Protein AF-A0A4Y2MGL2-F1 (afdb_monomer_lite)

Secondary structure (DSSP, 8-state):
----EEEEEGGGS-TT--HHHHHHHHHHTTGGGT--EEEEEE-S--TTHHHHHHHHHHH-TT--EEEEEEEESSS-HHHHHHHHHHT--TT--EEEEEEEE---

pLDDT: mean 82.49, std 11.54, range [53.16, 95.5]

Sequence (104 aa):
MPISRLEYRNVDFNAGTEIAVLFDHLLACKTNGHLVSLKLDWYEPTQHLSSTLNPFLLACKKLNCLDLFMFDTTSGVDVLLESLLENRPESLEKVMTVITYFHN

Radius of gyration: 13.19 Å; chains: 1; bounding box: 39×19×34 Å

Foldseek 3Di:
DQDQEDEDAVVVDDPPPDPLNVLVVCVVVVNLARHAEYAYHEEDEQQCVLVRVLVSQQSRQRHAYYEAEYEPPDPRVVVNVVSCVVRPHPNHNYYHYHYDYDDD

Structure (mmCIF, N/CA/C/O backbone):
data_AF-A0A4Y2MGL2-F1
#
_entry.id   AF-A0A4Y2MGL2-F1
#
loop_
_atom_site.group_PDB
_atom_site.id
_atom_site.type_symbol
_atom_site.label_atom_id
_atom_site.label_alt_id
_atom_site.label_comp_id
_atom_site.label_asym_id
_atom_site.label_entity_id
_atom_site.label_seq_id
_atom_site.pdbx_PDB_ins_code
_atom_site.Cartn_x
_atom_site.Cartn_y
_atom_site.Cartn_z
_atom_site.occupancy
_atom_site.B_iso_or_equiv
_atom_site.auth_seq_id
_atom_site.auth_comp_id
_atom_site.auth_asym_id
_atom_site.auth_atom_id
_atom_site.pdbx_PDB_model_num
ATOM 1 N N . MET A 1 1 ? -20.390 -3.518 1.474 1.00 57.38 1 MET A N 1
ATOM 2 C CA . MET A 1 1 ? -19.346 -4.165 2.301 1.00 57.38 1 MET A CA 1
ATOM 3 C C . MET A 1 1 ? -18.074 -3.353 2.159 1.00 57.38 1 MET A C 1
ATOM 5 O O . MET A 1 1 ? -17.753 -3.033 1.021 1.00 57.38 1 MET A O 1
ATOM 9 N N . PRO A 1 2 ? -17.384 -2.975 3.245 1.00 70.12 2 PRO A N 1
ATOM 10 C CA . PRO A 1 2 ? -16.096 -2.317 3.103 1.00 70.12 2 PRO A CA 1
ATOM 11 C C . PRO A 1 2 ? -15.059 -3.309 2.562 1.00 70.12 2 PRO A C 1
ATOM 13 O O . PRO A 1 2 ? -15.001 -4.456 3.005 1.00 70.12 2 PRO A O 1
ATOM 16 N N . ILE A 1 3 ? -14.265 -2.866 1.592 1.00 76.81 3 ILE A N 1
ATOM 17 C CA . ILE A 1 3 ? -13.157 -3.643 1.036 1.00 76.81 3 ILE A CA 1
ATOM 18 C C . ILE A 1 3 ? -12.024 -3.621 2.065 1.00 76.81 3 ILE A C 1
ATOM 20 O O . ILE A 1 3 ? -11.459 -2.566 2.344 1.00 76.81 3 ILE A O 1
ATOM 24 N N . SER A 1 4 ? -11.718 -4.773 2.660 1.00 87.31 4 SER A N 1
ATOM 25 C CA . SER A 1 4 ? -10.631 -4.917 3.638 1.00 87.31 4 SER A CA 1
ATOM 26 C C . SER A 1 4 ? -9.311 -5.347 3.003 1.00 87.31 4 SER A C 1
ATOM 28 O O . SER A 1 4 ? -8.251 -5.098 3.567 1.00 87.31 4 SER A O 1
ATOM 30 N N . ARG A 1 5 ? -9.351 -5.969 1.824 1.00 92.19 5 ARG A N 1
ATOM 31 C CA . ARG A 1 5 ? -8.167 -6.368 1.065 1.00 92.19 5 ARG A CA 1
ATOM 32 C C . ARG A 1 5 ? -8.309 -5.887 -0.365 1.00 92.19 5 ARG A C 1
ATOM 34 O O . ARG A 1 5 ? -9.317 -6.180 -1.004 1.00 92.19 5 ARG A O 1
ATOM 41 N N . LEU A 1 6 ? -7.301 -5.171 -0.838 1.00 91.69 6 LEU A N 1
ATOM 42 C CA . LEU A 1 6 ? -7.218 -4.705 -2.210 1.00 91.69 6 LEU A CA 1
ATOM 43 C C . LEU A 1 6 ? -5.976 -5.304 -2.855 1.00 91.69 6 LEU A C 1
ATOM 45 O O . LEU A 1 6 ? -4.874 -5.182 -2.324 1.00 91.69 6 LEU A O 1
ATOM 49 N N . GLU A 1 7 ? -6.173 -5.942 -4.001 1.00 91.62 7 GLU A N 1
ATOM 50 C CA . GLU A 1 7 ? -5.086 -6.357 -4.876 1.00 91.62 7 GLU A CA 1
ATOM 51 C C . GLU A 1 7 ? -5.213 -5.579 -6.173 1.00 91.62 7 GLU A C 1
ATOM 53 O O . GLU A 1 7 ? -6.260 -5.616 -6.818 1.00 91.62 7 GLU A O 1
ATOM 58 N N . TYR A 1 8 ? -4.156 -4.866 -6.531 1.00 86.62 8 TYR A N 1
ATOM 59 C CA . TYR A 1 8 ? -4.075 -4.117 -7.769 1.00 86.62 8 TYR A CA 1
ATOM 60 C C . TYR A 1 8 ? -2.890 -4.618 -8.579 1.00 86.62 8 TYR A C 1
ATOM 62 O O . TYR A 1 8 ? -1.799 -4.790 -8.030 1.00 86.62 8 TYR A O 1
ATOM 70 N N . ARG A 1 9 ? -3.097 -4.827 -9.881 1.00 84.12 9 ARG A N 1
ATOM 71 C CA . ARG A 1 9 ? -2.028 -5.156 -10.822 1.00 84.12 9 ARG A CA 1
ATOM 72 C C . ARG A 1 9 ? -2.095 -4.217 -12.012 1.00 84.12 9 ARG A C 1
ATOM 74 O O . ARG A 1 9 ? -3.143 -4.096 -12.636 1.00 84.12 9 ARG A O 1
ATOM 81 N N . ASN A 1 10 ? -0.980 -3.566 -12.328 1.00 73.81 10 ASN A N 1
ATOM 82 C CA . ASN A 1 10 ? -0.907 -2.607 -13.431 1.00 73.81 10 ASN A CA 1
ATOM 83 C C . ASN A 1 10 ? -1.227 -3.269 -14.792 1.00 73.81 10 ASN A C 1
ATOM 85 O O . ASN A 1 10 ? -1.899 -2.652 -15.607 1.00 73.81 10 ASN A O 1
ATOM 89 N N . VAL A 1 11 ? -0.891 -4.553 -14.988 1.00 66.12 11 VAL A N 1
ATOM 90 C CA . VAL A 1 11 ? -1.271 -5.338 -16.188 1.00 66.12 11 VAL A CA 1
ATOM 91 C C . VAL A 1 11 ? -2.780 -5.447 -16.427 1.00 66.12 11 VAL A C 1
ATOM 93 O O . VAL A 1 11 ? -3.193 -5.643 -17.568 1.00 66.12 11 VAL A O 1
ATOM 96 N N . ASP A 1 12 ? -3.598 -5.321 -15.380 1.00 61.47 12 ASP A N 1
ATOM 97 C CA . ASP A 1 12 ? -5.059 -5.412 -15.479 1.00 61.47 12 ASP A CA 1
ATOM 98 C C . ASP A 1 12 ? -5.708 -4.047 -15.797 1.00 61.47 12 ASP A C 1
ATOM 100 O O . ASP A 1 12 ? -6.927 -3.957 -15.961 1.00 61.47 12 ASP A O 1
ATOM 104 N N . PHE A 1 13 ? -4.910 -2.976 -15.883 1.00 53.44 13 PHE A N 1
ATOM 105 C CA . PHE A 1 13 ? -5.367 -1.606 -16.089 1.00 53.44 13 PHE A CA 1
ATOM 106 C C . PHE A 1 13 ? -4.743 -0.990 -17.347 1.00 53.44 13 PHE A C 1
ATOM 108 O O . PHE A 1 13 ? -3.734 -1.457 -17.868 1.00 53.44 13 PHE A O 1
ATOM 115 N N . ASN A 1 14 ? -5.382 0.052 -17.881 1.00 56.41 14 ASN A N 1
ATOM 116 C CA . ASN A 1 14 ? -4.937 0.698 -19.114 1.00 56.41 14 ASN A CA 1
ATOM 117 C C . ASN A 1 14 ? -3.506 1.234 -18.918 1.00 56.41 14 ASN A C 1
ATOM 119 O O . ASN A 1 14 ? -3.296 2.063 -18.025 1.00 56.41 14 ASN A O 1
ATOM 123 N N . ALA A 1 15 ? -2.552 0.755 -19.726 1.00 53.16 15 ALA A N 1
ATOM 124 C CA . ALA A 1 15 ? -1.157 1.192 -19.683 1.00 53.16 15 ALA A CA 1
ATOM 125 C C . ALA A 1 15 ? -1.101 2.730 -19.733 1.00 53.16 15 ALA A C 1
ATOM 127 O O . ALA A 1 15 ? -1.647 3.332 -20.661 1.00 53.16 15 ALA A O 1
ATOM 128 N N . GLY A 1 16 ? -0.503 3.358 -18.715 1.00 57.81 16 GLY A N 1
ATOM 129 C CA . GLY A 1 16 ? -0.469 4.817 -18.566 1.00 57.81 16 GLY A CA 1
ATOM 130 C C . GLY A 1 16 ? -1.440 5.409 -17.539 1.00 57.81 16 GLY A C 1
ATOM 131 O O . GLY A 1 16 ? -1.569 6.630 -17.468 1.00 57.81 16 GLY A O 1
ATOM 132 N N . THR A 1 17 ? -2.128 4.596 -16.732 1.00 65.69 17 THR A N 1
ATOM 133 C CA . THR A 1 17 ? -2.803 5.134 -15.539 1.00 65.69 17 THR A CA 1
ATOM 134 C C . THR A 1 17 ? -1.763 5.448 -14.481 1.00 65.69 17 THR A C 1
ATOM 136 O O . THR A 1 17 ? -1.171 4.540 -13.910 1.00 65.69 17 THR A O 1
ATOM 139 N N . GLU A 1 18 ? -1.564 6.731 -14.198 1.00 76.25 18 GLU A N 1
ATOM 140 C CA . GLU A 1 18 ? -0.632 7.179 -13.169 1.00 76.25 18 GLU A CA 1
ATOM 141 C C . GLU A 1 18 ? -1.041 6.655 -11.784 1.00 76.25 18 GLU A C 1
ATOM 143 O O . GLU A 1 18 ? -2.209 6.714 -11.391 1.00 76.25 18 GLU A O 1
ATOM 148 N N . ILE A 1 19 ? -0.068 6.191 -10.999 1.00 80.00 19 ILE A N 1
ATOM 149 C CA . ILE A 1 19 ? -0.298 5.697 -9.632 1.00 80.00 19 ILE A CA 1
ATOM 150 C C . ILE A 1 19 ? -0.997 6.728 -8.729 1.00 80.00 19 ILE A C 1
ATOM 152 O O . ILE A 1 19 ? -1.794 6.360 -7.864 1.00 80.00 19 ILE A O 1
ATOM 156 N N . ALA A 1 20 ? -0.767 8.021 -8.972 1.00 82.25 20 ALA A N 1
ATOM 157 C CA . ALA A 1 20 ? -1.466 9.108 -8.294 1.00 82.25 20 ALA A CA 1
ATOM 158 C C . ALA A 1 20 ? -2.991 8.998 -8.467 1.00 82.25 20 ALA A C 1
ATOM 160 O O . ALA A 1 20 ? -3.731 9.036 -7.486 1.00 82.25 20 ALA A O 1
ATOM 161 N N . VAL A 1 21 ? -3.452 8.759 -9.700 1.00 84.25 21 VAL A N 1
ATOM 162 C CA . VAL A 1 21 ? -4.878 8.650 -10.043 1.00 84.25 21 VAL A CA 1
ATOM 163 C C . VAL A 1 21 ? -5.527 7.468 -9.324 1.00 84.25 21 VAL A C 1
ATOM 165 O O . VAL A 1 21 ? -6.656 7.583 -8.844 1.00 84.25 21 VAL A O 1
ATOM 168 N N . LEU A 1 22 ? -4.816 6.340 -9.204 1.00 85.12 22 LEU A N 1
ATOM 169 C CA . LEU A 1 22 ? -5.297 5.184 -8.447 1.00 85.12 22 LEU A CA 1
ATOM 170 C C . LEU A 1 22 ? -5.539 5.550 -6.978 1.00 85.12 22 LEU A C 1
ATOM 172 O O . LEU A 1 22 ? -6.622 5.290 -6.450 1.00 85.12 22 LEU A O 1
ATOM 176 N N . PHE A 1 23 ? -4.553 6.148 -6.308 1.00 88.25 23 PHE A N 1
ATOM 177 C CA . PHE A 1 23 ? -4.686 6.482 -4.891 1.00 88.25 23 PHE A CA 1
ATOM 178 C C . PHE A 1 23 ? -5.723 7.577 -4.641 1.00 88.25 23 PHE A C 1
ATOM 180 O O . PHE A 1 23 ? -6.522 7.437 -3.712 1.00 88.25 23 PHE A O 1
ATOM 187 N N . ASP A 1 24 ? -5.804 8.589 -5.505 1.00 87.75 24 ASP A N 1
ATOM 188 C CA . ASP A 1 24 ? -6.854 9.609 -5.452 1.00 87.75 24 ASP A CA 1
ATOM 189 C C . ASP A 1 24 ? -8.249 8.985 -5.574 1.00 87.75 24 ASP A C 1
ATOM 191 O O . ASP A 1 24 ? -9.161 9.309 -4.805 1.00 87.75 24 ASP A O 1
ATOM 195 N N . HIS A 1 25 ? -8.417 8.022 -6.485 1.00 88.00 25 HIS A N 1
ATOM 196 C CA . HIS A 1 25 ? -9.673 7.295 -6.636 1.00 88.00 25 HIS A CA 1
ATOM 197 C C . HIS A 1 25 ? -10.016 6.474 -5.384 1.00 88.00 25 HIS A C 1
ATOM 199 O O . HIS A 1 25 ? -11.141 6.536 -4.883 1.00 88.00 25 HIS A O 1
ATOM 205 N N . LEU A 1 26 ? -9.047 5.744 -4.823 1.00 88.88 26 LEU A N 1
ATOM 206 C CA . LEU A 1 26 ? -9.251 4.959 -3.603 1.00 88.88 26 LEU A CA 1
ATOM 207 C C . LEU A 1 26 ? -9.622 5.835 -2.398 1.00 88.88 26 LEU A C 1
ATOM 209 O O . LEU A 1 26 ? -10.452 5.422 -1.576 1.00 88.88 26 LEU A O 1
ATOM 213 N N . LEU A 1 27 ? -9.045 7.036 -2.303 1.00 89.06 27 LEU A N 1
ATOM 214 C CA . LEU A 1 27 ? -9.397 8.041 -1.300 1.00 89.06 27 LEU A CA 1
ATOM 215 C C . LEU A 1 27 ? -10.815 8.578 -1.515 1.00 89.06 27 LEU A C 1
ATOM 217 O O . LEU A 1 27 ? -11.591 8.636 -0.559 1.00 89.06 27 LEU A O 1
ATOM 221 N N . ALA A 1 28 ? -11.193 8.905 -2.755 1.00 90.62 28 ALA A N 1
ATOM 222 C CA . ALA A 1 28 ? -12.545 9.355 -3.095 1.00 90.62 28 ALA A CA 1
ATOM 223 C C . ALA A 1 28 ? -13.608 8.291 -2.760 1.00 90.62 28 ALA A C 1
ATOM 225 O O . ALA A 1 28 ? -14.691 8.614 -2.266 1.00 90.62 28 ALA A O 1
ATOM 226 N N . CYS A 1 29 ? -13.268 7.011 -2.937 1.00 90.00 29 CYS A N 1
ATOM 227 C CA . CYS A 1 29 ? -14.093 5.870 -2.542 1.00 90.00 29 CYS A CA 1
ATO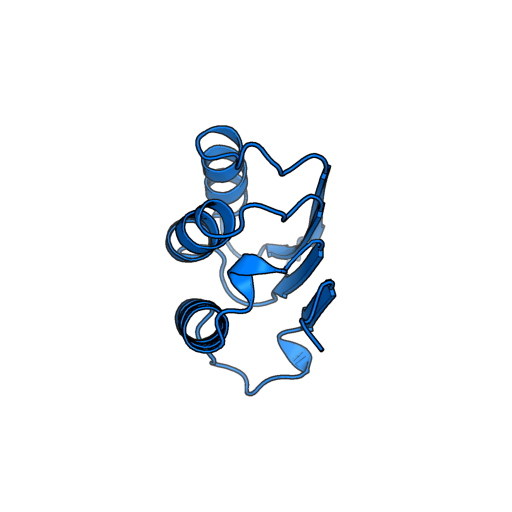M 228 C C . CYS A 1 29 ? -14.098 5.588 -1.029 1.00 90.00 29 CYS A C 1
ATOM 230 O O . CYS A 1 29 ? -14.832 4.705 -0.582 1.00 90.00 29 CYS A O 1
ATOM 232 N N . LYS A 1 30 ? -13.314 6.323 -0.226 1.00 89.31 30 LYS A N 1
ATOM 233 C CA . LYS A 1 30 ? -13.169 6.145 1.232 1.00 89.31 30 LYS A CA 1
ATOM 234 C C . LYS A 1 30 ? -12.715 4.736 1.634 1.00 89.31 30 LYS A C 1
ATOM 236 O O . LYS A 1 30 ? -13.039 4.249 2.721 1.00 89.31 30 LYS A O 1
ATOM 241 N N . THR A 1 31 ? -11.953 4.073 0.766 1.00 88.69 31 THR A N 1
ATOM 242 C CA . THR A 1 31 ? -11.458 2.707 0.996 1.00 88.69 31 THR A CA 1
ATOM 243 C C . THR A 1 31 ? -10.451 2.668 2.150 1.00 88.69 31 THR A C 1
ATOM 245 O O . THR A 1 31 ? -10.425 1.722 2.938 1.00 88.69 31 THR A O 1
ATOM 248 N N . ASN A 1 32 ? -9.679 3.744 2.316 1.00 90.00 32 ASN A N 1
ATOM 249 C CA . ASN A 1 32 ? -8.647 3.914 3.341 1.00 90.00 32 ASN A CA 1
ATOM 250 C C . ASN A 1 32 ? -9.130 3.689 4.789 1.00 90.00 32 ASN A C 1
ATOM 252 O O . ASN A 1 32 ? -8.367 3.213 5.625 1.00 90.00 32 ASN A O 1
ATOM 256 N N . GLY A 1 33 ? -10.398 3.981 5.108 1.00 89.69 33 GLY A N 1
ATOM 257 C CA . GLY A 1 33 ? -10.940 3.797 6.465 1.00 89.69 33 GLY A CA 1
ATOM 258 C C . GLY A 1 33 ? -11.121 2.333 6.889 1.00 89.69 33 GLY A C 1
ATOM 259 O O . GLY A 1 33 ? -11.295 2.036 8.078 1.00 89.69 33 GLY A O 1
ATOM 260 N N . HIS A 1 34 ? -11.097 1.413 5.925 1.00 91.19 34 HIS A N 1
ATOM 261 C CA . HIS A 1 34 ? -11.375 -0.003 6.144 1.0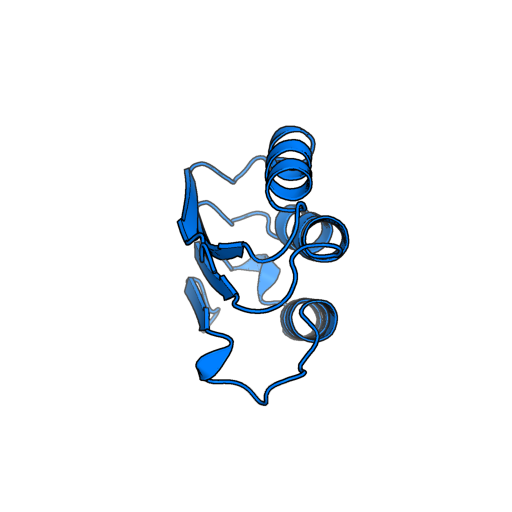0 91.19 34 HIS A CA 1
ATOM 262 C C . HIS A 1 34 ? -10.311 -0.943 5.586 1.00 91.19 34 HIS A C 1
ATOM 264 O O . HIS A 1 34 ? -10.360 -2.134 5.895 1.00 91.19 34 HIS A O 1
ATOM 270 N N . LEU A 1 35 ? -9.381 -0.426 4.785 1.00 93.69 35 LEU A N 1
ATOM 271 C CA . LEU A 1 35 ? -8.346 -1.223 4.156 1.00 93.69 35 LEU A CA 1
ATOM 272 C C . LEU A 1 35 ? -7.395 -1.789 5.217 1.00 93.69 35 LEU A C 1
ATOM 274 O O . LEU A 1 35 ? -6.833 -1.051 6.021 1.00 93.69 35 LEU A O 1
ATOM 278 N N . VAL A 1 36 ? -7.250 -3.111 5.209 1.00 95.12 36 VAL A N 1
ATOM 279 C CA . VAL A 1 36 ? -6.385 -3.890 6.103 1.00 95.12 36 VAL A CA 1
ATOM 280 C C . VAL A 1 36 ? -5.156 -4.384 5.352 1.00 95.12 36 VAL A C 1
ATOM 282 O O . VAL A 1 36 ? -4.055 -4.326 5.884 1.00 95.12 36 VAL A O 1
ATOM 285 N N . SER A 1 37 ? -5.314 -4.812 4.100 1.00 95.38 37 SER A N 1
ATOM 286 C CA . SER A 1 37 ? -4.213 -5.312 3.278 1.00 95.38 37 SER A CA 1
ATOM 287 C C . SER A 1 37 ? -4.236 -4.682 1.889 1.00 95.38 37 SER A C 1
ATOM 289 O O . SER A 1 37 ? -5.284 -4.642 1.237 1.00 95.38 37 SER A O 1
ATOM 291 N N . LEU A 1 38 ? -3.073 -4.207 1.445 1.00 93.69 38 LEU A N 1
ATOM 292 C CA . LEU A 1 38 ? -2.842 -3.700 0.099 1.00 93.69 38 LEU A CA 1
ATOM 293 C C . LEU A 1 38 ? -1.751 -4.535 -0.565 1.00 93.69 38 LEU A C 1
ATOM 295 O O . LEU A 1 38 ? -0.635 -4.608 -0.056 1.00 93.69 38 LEU A O 1
ATOM 299 N N . LYS A 1 39 ? -2.068 -5.121 -1.717 1.00 93.12 39 LYS A N 1
ATOM 300 C CA . LYS A 1 39 ? -1.085 -5.692 -2.631 1.00 93.12 39 LYS A CA 1
ATOM 301 C C . LYS A 1 39 ? -1.057 -4.864 -3.905 1.00 93.12 39 LYS A C 1
ATOM 303 O O . LYS A 1 39 ? -2.084 -4.732 -4.568 1.00 93.12 39 LYS A O 1
ATOM 308 N N . LEU A 1 40 ? 0.113 -4.342 -4.241 1.00 89.25 40 LEU A N 1
ATOM 309 C CA . LEU A 1 40 ? 0.345 -3.553 -5.437 1.00 89.25 40 LEU A CA 1
ATOM 310 C C . LEU A 1 40 ? 1.376 -4.261 -6.313 1.00 89.25 40 LEU A C 1
ATOM 312 O O . LEU A 1 40 ? 2.500 -4.497 -5.880 1.00 89.25 40 LEU A O 1
ATOM 316 N N . ASP A 1 41 ? 0.980 -4.586 -7.535 1.00 87.44 41 ASP A N 1
ATOM 317 C CA . ASP A 1 41 ? 1.850 -5.108 -8.582 1.00 87.44 41 ASP A CA 1
ATOM 318 C C . ASP A 1 41 ? 2.060 -4.003 -9.622 1.00 87.44 41 ASP A C 1
ATOM 320 O O . ASP A 1 41 ? 1.162 -3.693 -10.415 1.00 87.44 41 ASP A O 1
ATOM 324 N N . TRP A 1 42 ? 3.195 -3.313 -9.512 1.00 80.62 42 TRP A N 1
ATOM 325 C CA . TRP A 1 42 ? 3.475 -2.059 -10.198 1.00 80.62 42 TRP A CA 1
ATOM 326 C C . TRP A 1 42 ? 4.697 -2.163 -11.101 1.00 80.62 42 TRP A C 1
ATOM 328 O O . TRP A 1 42 ? 5.820 -2.369 -10.653 1.00 80.62 42 TRP A O 1
ATOM 338 N N . TYR A 1 43 ? 4.474 -1.976 -12.393 1.00 75.75 43 TYR A N 1
ATOM 339 C CA . TYR A 1 43 ? 5.457 -2.273 -13.433 1.00 75.75 43 TYR A CA 1
ATOM 340 C C . TYR A 1 43 ? 5.984 -1.031 -14.161 1.00 75.75 43 TYR A C 1
ATOM 342 O O . TYR A 1 43 ? 6.748 -1.153 -15.114 1.00 75.75 43 TYR A O 1
ATOM 350 N N . GLU A 1 44 ? 5.591 0.156 -13.700 1.00 73.31 44 GLU A N 1
ATOM 351 C CA . GLU A 1 44 ? 6.017 1.449 -14.239 1.00 73.31 44 GLU A CA 1
ATOM 352 C C . GLU A 1 44 ? 7.090 2.114 -13.347 1.00 73.31 44 GLU A C 1
ATOM 354 O O . GLU A 1 44 ? 7.254 1.713 -12.190 1.00 73.31 44 GLU A O 1
ATOM 359 N N . PRO A 1 45 ? 7.821 3.135 -13.848 1.00 66.56 45 PRO A N 1
ATOM 360 C CA . PRO A 1 45 ? 8.926 3.762 -13.123 1.00 66.56 45 PRO A CA 1
ATOM 361 C C . PRO A 1 45 ? 8.554 4.239 -11.710 1.00 66.56 45 PRO A C 1
ATOM 363 O O . PRO A 1 45 ? 7.529 4.882 -11.487 1.00 66.56 45 PRO A O 1
ATOM 366 N N . THR A 1 46 ? 9.434 3.969 -10.746 1.00 66.38 46 THR A N 1
ATOM 367 C CA . THR A 1 46 ? 9.202 4.159 -9.301 1.00 66.38 46 THR A CA 1
ATOM 368 C C . THR A 1 46 ? 9.491 5.575 -8.787 1.00 66.38 46 THR A C 1
ATOM 370 O O . THR A 1 46 ? 9.255 5.862 -7.615 1.00 66.38 46 THR A O 1
ATOM 373 N N . GLN A 1 47 ? 9.953 6.488 -9.649 1.00 67.62 47 GLN A N 1
ATOM 374 C CA . GLN A 1 47 ? 10.516 7.800 -9.275 1.00 67.62 47 GLN A CA 1
ATOM 375 C C . GLN A 1 47 ? 9.535 8.738 -8.537 1.00 67.62 47 GLN A C 1
ATOM 377 O O . GLN A 1 47 ? 9.961 9.661 -7.845 1.00 67.62 47 GLN A O 1
ATOM 382 N N . HIS A 1 48 ? 8.225 8.500 -8.644 1.00 71.69 48 HIS A N 1
ATOM 383 C CA . HIS A 1 48 ? 7.172 9.268 -7.955 1.00 71.69 48 HIS A CA 1
ATOM 384 C C . HIS A 1 48 ? 6.275 8.395 -7.070 1.00 71.69 48 HIS A C 1
ATOM 386 O O . HIS A 1 48 ? 5.195 8.809 -6.638 1.00 71.69 48 HIS A O 1
ATOM 392 N N . LEU A 1 49 ? 6.708 7.164 -6.803 1.00 78.56 49 LEU A N 1
ATOM 393 C CA . LEU A 1 49 ? 5.905 6.215 -6.052 1.00 78.56 49 LEU A CA 1
ATOM 394 C C . LEU A 1 49 ? 5.824 6.600 -4.573 1.00 78.56 49 LEU A C 1
ATOM 396 O O . LEU A 1 49 ? 4.747 6.554 -3.995 1.00 78.56 49 LEU A O 1
ATOM 400 N N . SER A 1 50 ? 6.923 7.048 -3.963 1.00 80.38 50 SER A N 1
ATOM 401 C CA . SER A 1 50 ? 6.944 7.439 -2.545 1.00 80.38 50 SER A CA 1
ATOM 402 C C . SER A 1 50 ? 6.035 8.632 -2.243 1.00 80.38 50 SER A C 1
ATOM 404 O O . SER A 1 50 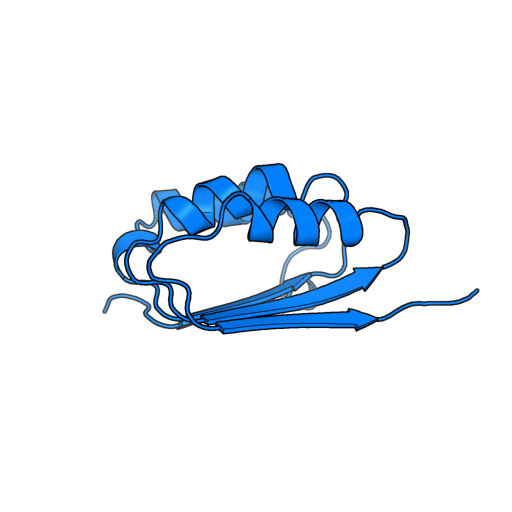? 5.298 8.616 -1.257 1.00 80.38 50 SER A O 1
ATOM 406 N N . SER A 1 51 ? 6.034 9.650 -3.110 1.00 82.69 51 SER A N 1
ATOM 407 C CA . SER A 1 51 ? 5.248 10.876 -2.921 1.00 82.69 51 SER A CA 1
ATOM 408 C C . SER A 1 51 ? 3.738 10.646 -2.999 1.00 82.69 51 SER A C 1
ATOM 410 O O . SER A 1 51 ? 2.981 11.390 -2.381 1.00 82.69 51 SER A O 1
ATOM 412 N N . THR A 1 52 ? 3.298 9.616 -3.720 1.00 83.75 52 THR A N 1
ATOM 413 C CA . THR A 1 52 ? 1.880 9.256 -3.877 1.00 83.75 52 THR A CA 1
ATOM 414 C C . THR A 1 52 ? 1.449 8.161 -2.905 1.00 83.75 52 THR A C 1
ATOM 416 O O . THR A 1 52 ? 0.374 8.246 -2.310 1.00 83.75 52 THR A O 1
ATOM 419 N N . LEU A 1 53 ? 2.305 7.161 -2.683 1.00 87.31 53 LEU A N 1
ATOM 420 C CA . LEU A 1 53 ? 2.034 6.039 -1.792 1.00 87.31 53 LEU A CA 1
ATOM 421 C C . LEU A 1 53 ? 1.981 6.481 -0.325 1.00 87.31 53 LEU A C 1
ATOM 423 O O . LEU A 1 53 ? 1.028 6.144 0.375 1.00 87.31 53 LEU A O 1
ATOM 427 N N . ASN A 1 54 ? 2.965 7.248 0.157 1.00 89.06 54 ASN A N 1
ATOM 428 C CA . ASN A 1 54 ? 3.078 7.553 1.588 1.00 89.06 54 ASN A CA 1
ATOM 429 C C . ASN A 1 54 ? 1.852 8.289 2.155 1.00 89.06 54 ASN A C 1
ATOM 431 O O . ASN A 1 54 ? 1.331 7.841 3.180 1.00 89.06 54 ASN A O 1
ATOM 435 N N . PRO A 1 55 ? 1.316 9.349 1.511 1.00 89.94 55 PRO A N 1
ATOM 436 C CA . PRO A 1 55 ? 0.095 9.996 1.989 1.00 89.94 55 PRO A CA 1
ATOM 437 C C . PRO A 1 55 ? -1.094 9.033 2.075 1.00 89.94 55 PRO A C 1
ATOM 439 O O . PRO A 1 55 ? -1.855 9.074 3.044 1.00 89.94 55 PRO A O 1
ATOM 442 N N . PHE A 1 56 ? -1.238 8.133 1.096 1.00 91.12 56 PHE A N 1
ATOM 443 C CA . PHE A 1 56 ? -2.296 7.127 1.105 1.00 91.12 56 PHE A CA 1
ATOM 444 C C . PHE A 1 56 ? -2.136 6.145 2.269 1.00 91.12 56 PHE A C 1
ATOM 446 O O . PHE A 1 56 ? -3.098 5.891 2.998 1.00 91.12 56 PHE A O 1
ATOM 453 N N . LEU A 1 57 ? -0.925 5.622 2.478 1.00 91.69 57 LEU A N 1
ATOM 454 C CA . LEU A 1 57 ? -0.629 4.701 3.576 1.00 91.69 57 LEU A CA 1
ATOM 455 C C . LEU A 1 57 ? -0.902 5.348 4.940 1.00 91.69 57 LEU A C 1
ATOM 457 O O . LEU A 1 57 ? -1.562 4.738 5.779 1.00 91.69 57 LEU A O 1
ATOM 461 N N . LEU A 1 58 ? -0.477 6.600 5.140 1.00 91.25 58 LEU A N 1
ATOM 462 C CA . LEU A 1 58 ? -0.730 7.359 6.371 1.00 91.25 58 LEU A CA 1
ATOM 463 C C . LEU A 1 58 ? -2.225 7.625 6.605 1.00 91.25 58 LEU A C 1
ATOM 465 O O . LEU A 1 58 ? -2.683 7.673 7.748 1.00 91.25 58 LEU A O 1
ATOM 469 N N . ALA A 1 59 ? -3.017 7.756 5.538 1.00 92.25 59 ALA A N 1
ATOM 470 C CA . ALA A 1 59 ? -4.468 7.885 5.639 1.00 92.25 59 ALA A CA 1
ATOM 471 C C . ALA A 1 59 ? -5.171 6.562 6.012 1.00 92.25 59 ALA A C 1
ATOM 473 O O . ALA A 1 59 ? -6.340 6.586 6.419 1.00 92.25 59 ALA A O 1
ATOM 474 N N . CYS A 1 60 ? -4.497 5.413 5.883 1.00 92.94 60 CYS A N 1
ATOM 475 C CA . CYS A 1 60 ? -5.053 4.091 6.159 1.00 92.94 60 CYS A CA 1
ATOM 476 C C . CYS A 1 60 ? -4.790 3.638 7.603 1.00 92.94 60 CYS A C 1
ATOM 478 O O . CYS A 1 60 ? -3.843 2.915 7.889 1.00 92.94 60 CYS A O 1
ATOM 480 N N . LYS A 1 61 ? -5.698 3.975 8.524 1.00 91.69 61 LYS A N 1
ATOM 481 C CA . LYS A 1 61 ? -5.551 3.687 9.970 1.00 91.69 61 LYS A CA 1
ATOM 482 C C . LYS A 1 61 ? -5.599 2.206 10.370 1.00 91.69 61 LYS A C 1
ATOM 484 O O . LYS A 1 61 ? -5.413 1.885 11.539 1.00 91.69 61 LYS A O 1
ATOM 489 N N . LYS A 1 62 ? -5.975 1.320 9.447 1.00 94.06 62 LYS A N 1
ATOM 490 C CA . LYS A 1 62 ? -6.144 -0.123 9.695 1.00 94.06 62 LYS A CA 1
ATOM 491 C C . LYS A 1 62 ? -5.241 -0.983 8.822 1.00 94.06 62 LYS A C 1
ATOM 493 O O . LYS A 1 62 ? -5.308 -2.206 8.928 1.00 94.06 62 LYS A O 1
ATOM 498 N N . LEU A 1 63 ? -4.439 -0.360 7.959 1.00 94.94 63 LEU A N 1
ATOM 499 C CA . LEU A 1 63 ? -3.586 -1.081 7.033 1.00 94.94 63 LEU A CA 1
ATOM 500 C C . LEU A 1 63 ? -2.467 -1.750 7.823 1.00 94.94 63 LEU A C 1
ATOM 502 O O . LEU A 1 63 ? -1.633 -1.060 8.405 1.00 94.94 63 LEU A O 1
ATOM 506 N N . ASN A 1 64 ? -2.473 -3.079 7.839 1.00 95.44 64 ASN A N 1
ATOM 507 C CA . ASN A 1 64 ? -1.512 -3.895 8.568 1.00 95.44 64 ASN A CA 1
ATOM 508 C C . ASN A 1 64 ? -0.479 -4.562 7.662 1.00 95.44 64 ASN A C 1
ATOM 510 O O . ASN A 1 64 ? 0.624 -4.864 8.114 1.00 95.44 64 ASN A O 1
ATOM 514 N N . CYS A 1 65 ? -0.818 -4.762 6.390 1.00 95.50 65 CYS A N 1
ATOM 515 C CA . CYS A 1 65 ? 0.011 -5.483 5.445 1.00 95.50 65 CYS A CA 1
ATOM 516 C C . CYS A 1 65 ? 0.088 -4.726 4.125 1.00 95.50 65 CYS A C 1
ATOM 518 O O . CYS A 1 65 ? -0.938 -4.441 3.499 1.00 95.50 65 CYS A O 1
ATOM 520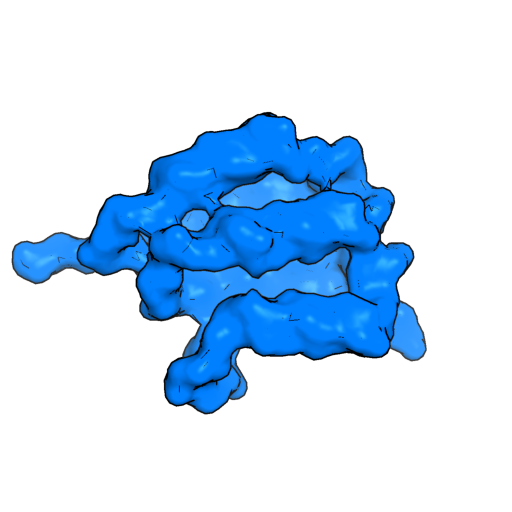 N N . LEU A 1 66 ? 1.316 -4.462 3.698 1.00 94.06 66 LEU A N 1
ATOM 521 C CA . LEU A 1 66 ? 1.645 -3.890 2.406 1.00 94.06 66 LEU A CA 1
ATOM 522 C C . LEU A 1 66 ? 2.546 -4.864 1.647 1.00 94.06 66 LEU A C 1
ATOM 524 O O . LEU A 1 66 ? 3.666 -5.129 2.076 1.00 94.06 66 LEU A O 1
ATOM 528 N N . ASP A 1 67 ? 2.061 -5.365 0.518 1.00 94.19 67 ASP A N 1
ATOM 529 C CA . ASP A 1 67 ? 2.847 -6.172 -0.407 1.00 94.19 67 ASP A CA 1
ATOM 530 C C . ASP A 1 67 ? 3.093 -5.360 -1.688 1.00 94.19 67 ASP A C 1
ATOM 532 O O . ASP A 1 67 ? 2.148 -4.974 -2.376 1.00 94.19 67 ASP A O 1
ATOM 536 N N . LEU A 1 68 ? 4.356 -5.102 -2.015 1.00 89.62 68 LEU A N 1
ATOM 537 C CA . LEU A 1 68 ? 4.788 -4.368 -3.202 1.00 89.62 68 LEU A CA 1
ATOM 538 C C . LEU A 1 68 ? 5.553 -5.311 -4.128 1.00 89.62 68 LEU A C 1
ATOM 540 O O . LEU A 1 68 ? 6.563 -5.888 -3.736 1.00 89.62 68 LEU A O 1
ATOM 544 N N . PHE A 1 69 ? 5.094 -5.446 -5.362 1.00 87.75 69 PHE A N 1
ATOM 545 C CA . PHE A 1 69 ? 5.788 -6.151 -6.433 1.00 87.75 69 PHE A CA 1
ATOM 546 C C . PHE A 1 69 ? 6.149 -5.115 -7.487 1.00 87.75 69 PHE A C 1
ATOM 548 O O . PHE A 1 69 ? 5.268 -4.41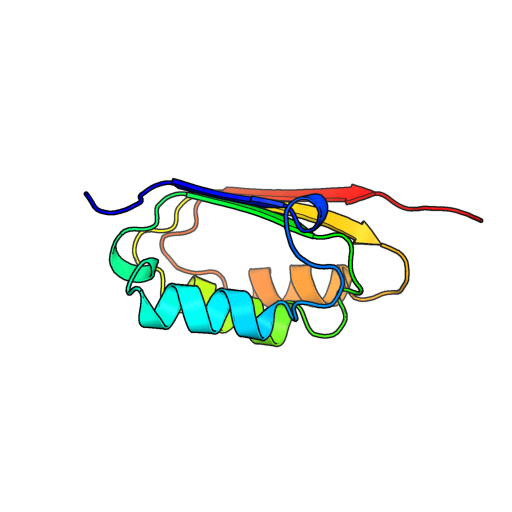0 -7.971 1.00 87.75 69 PHE A O 1
ATOM 555 N N . MET A 1 70 ? 7.441 -4.956 -7.770 1.00 80.88 70 MET A N 1
ATOM 556 C CA . MET A 1 70 ? 7.927 -3.879 -8.631 1.00 80.88 70 MET A CA 1
ATOM 557 C C . MET A 1 70 ? 8.975 -4.363 -9.629 1.00 80.88 70 MET A C 1
ATOM 559 O O . MET A 1 70 ? 9.805 -5.219 -9.302 1.00 80.88 70 MET A O 1
ATOM 563 N N . PHE A 1 71 ? 8.970 -3.764 -10.823 1.00 77.75 71 PHE A N 1
ATOM 564 C CA . PHE A 1 71 ? 10.098 -3.837 -11.753 1.00 77.75 71 PHE A CA 1
ATOM 565 C C . PHE A 1 71 ? 11.021 -2.641 -11.542 1.00 77.75 71 PHE A C 1
ATOM 567 O O . PHE A 1 71 ? 10.574 -1.496 -11.570 1.00 77.75 71 PHE A O 1
ATOM 574 N N . ASP A 1 72 ? 12.310 -2.908 -11.341 1.00 66.25 72 ASP A N 1
ATOM 575 C CA . ASP A 1 72 ? 13.319 -1.858 -11.241 1.00 66.25 72 ASP A CA 1
ATOM 576 C C . ASP A 1 72 ? 14.030 -1.695 -12.588 1.00 66.25 72 ASP A C 1
ATOM 578 O O . ASP A 1 72 ? 14.833 -2.538 -12.997 1.00 66.25 72 ASP A O 1
ATOM 582 N N . THR A 1 73 ? 13.686 -0.622 -13.304 1.00 58.53 73 THR A N 1
ATOM 583 C CA . THR A 1 73 ? 14.349 -0.214 -14.553 1.00 58.53 73 THR A CA 1
ATOM 584 C C . THR A 1 73 ? 15.325 0.946 -14.346 1.00 58.53 73 THR A C 1
ATOM 586 O O . THR A 1 73 ? 16.181 1.180 -15.195 1.00 58.53 73 THR A O 1
ATOM 589 N N . THR A 1 74 ? 15.190 1.691 -13.244 1.00 59.81 74 THR A N 1
ATOM 590 C CA . THR A 1 74 ? 15.962 2.896 -12.899 1.00 59.81 74 THR A CA 1
ATOM 591 C C . THR A 1 74 ? 15.810 3.174 -11.403 1.00 59.81 74 THR A C 1
ATOM 593 O O . THR A 1 74 ? 14.677 3.212 -10.925 1.00 59.81 74 THR A O 1
ATOM 596 N N . SER A 1 75 ? 16.927 3.454 -10.719 1.00 63.16 75 SER A N 1
ATOM 597 C CA . SER A 1 75 ? 17.032 3.857 -9.302 1.00 63.16 75 SER A CA 1
ATOM 598 C C . SER A 1 75 ? 15.833 4.671 -8.791 1.00 63.16 75 SER A C 1
ATOM 600 O O . SER A 1 75 ? 15.468 5.683 -9.394 1.00 63.16 75 SER A O 1
ATOM 602 N N . GLY A 1 76 ? 15.248 4.255 -7.670 1.00 72.75 76 GLY A N 1
ATOM 603 C CA . GLY A 1 76 ? 14.016 4.821 -7.112 1.00 72.75 76 GLY A CA 1
ATOM 604 C C . GLY A 1 76 ? 13.352 3.900 -6.086 1.00 72.75 76 GLY A C 1
ATOM 605 O O . GLY A 1 76 ? 12.567 4.350 -5.251 1.00 72.75 76 GLY A O 1
ATOM 606 N N . VAL A 1 77 ? 13.694 2.608 -6.104 1.00 78.38 77 VAL A N 1
ATOM 607 C CA . VAL A 1 77 ? 13.245 1.648 -5.088 1.00 78.38 77 VAL A CA 1
ATOM 608 C C . VAL A 1 77 ? 13.893 1.914 -3.728 1.00 78.38 77 VAL A C 1
ATOM 610 O O . VAL A 1 77 ? 13.226 1.822 -2.704 1.00 78.38 77 VAL A O 1
ATOM 613 N N . ASP A 1 78 ? 15.168 2.283 -3.717 1.00 81.12 78 ASP A N 1
ATOM 614 C CA . ASP A 1 78 ? 15.899 2.766 -2.546 1.00 81.12 78 ASP A CA 1
ATOM 615 C C . ASP A 1 78 ? 15.181 3.951 -1.889 1.00 81.12 78 ASP A C 1
ATOM 617 O O . ASP A 1 78 ? 14.820 3.872 -0.716 1.00 81.12 78 ASP A O 1
ATOM 621 N N . VAL A 1 79 ? 14.844 4.978 -2.674 1.00 83.44 79 VAL A N 1
ATOM 622 C CA . VAL A 1 79 ? 14.101 6.159 -2.200 1.00 83.44 79 VAL A CA 1
ATOM 623 C C . VAL A 1 79 ? 12.731 5.772 -1.636 1.00 83.44 79 VAL A C 1
ATOM 625 O O . VAL A 1 79 ? 12.295 6.302 -0.612 1.00 83.44 79 VAL A O 1
ATOM 628 N N . LEU A 1 80 ? 12.031 4.831 -2.279 1.00 83.88 80 LEU A N 1
ATOM 629 C CA . LEU A 1 80 ? 10.756 4.326 -1.776 1.00 83.88 80 LEU A CA 1
ATOM 630 C C . LEU A 1 80 ? 10.916 3.655 -0.411 1.00 83.88 80 LEU A C 1
ATOM 632 O O . LEU A 1 80 ? 10.178 3.989 0.517 1.00 83.88 80 LEU A O 1
ATOM 636 N N . LEU A 1 81 ? 11.862 2.720 -0.297 1.00 85.06 81 LEU A N 1
ATOM 637 C CA . LEU A 1 81 ? 12.107 1.961 0.925 1.00 85.06 81 LEU A CA 1
ATOM 638 C C . LEU A 1 81 ? 12.537 2.876 2.076 1.00 85.06 81 LEU A C 1
ATOM 640 O O . LEU A 1 81 ? 12.001 2.738 3.173 1.00 85.06 81 LEU A O 1
ATOM 644 N N . GLU A 1 82 ? 13.428 3.837 1.826 1.00 88.44 82 GLU A N 1
ATOM 645 C CA . GLU A 1 82 ? 13.810 4.857 2.811 1.00 88.44 82 GLU A CA 1
ATOM 646 C C . GLU A 1 82 ? 12.591 5.656 3.277 1.00 88.44 82 GLU A C 1
ATOM 648 O O . GLU A 1 82 ? 12.321 5.751 4.475 1.00 88.44 82 GLU A O 1
ATOM 653 N N . SER A 1 83 ? 11.770 6.135 2.339 1.00 87.56 83 SER A N 1
ATOM 654 C CA . SER A 1 83 ? 10.583 6.915 2.688 1.00 87.56 83 SER A CA 1
ATOM 655 C C . SER A 1 83 ? 9.556 6.118 3.507 1.00 87.56 83 SER A C 1
ATOM 657 O O . SER A 1 83 ? 8.897 6.689 4.376 1.00 87.56 83 SER A O 1
ATOM 659 N N . LEU A 1 84 ? 9.431 4.805 3.262 1.00 87.75 84 LEU A N 1
ATOM 660 C CA . LEU A 1 84 ? 8.548 3.907 4.013 1.00 87.75 84 LEU A CA 1
ATOM 661 C C . LEU A 1 84 ? 9.052 3.672 5.438 1.00 87.75 84 LEU A C 1
ATOM 663 O O . LEU A 1 84 ? 8.238 3.486 6.341 1.00 87.75 84 LEU A O 1
ATOM 667 N N . LEU A 1 85 ? 10.372 3.674 5.647 1.00 87.50 85 LEU A N 1
ATOM 668 C CA . LEU A 1 85 ? 10.968 3.589 6.980 1.00 87.50 85 LEU A CA 1
ATOM 669 C C . LEU A 1 85 ? 10.718 4.873 7.776 1.00 87.50 85 LEU A C 1
ATOM 671 O O . LEU A 1 85 ? 10.354 4.798 8.948 1.00 87.50 85 LEU A O 1
ATOM 675 N N . GLU A 1 86 ? 1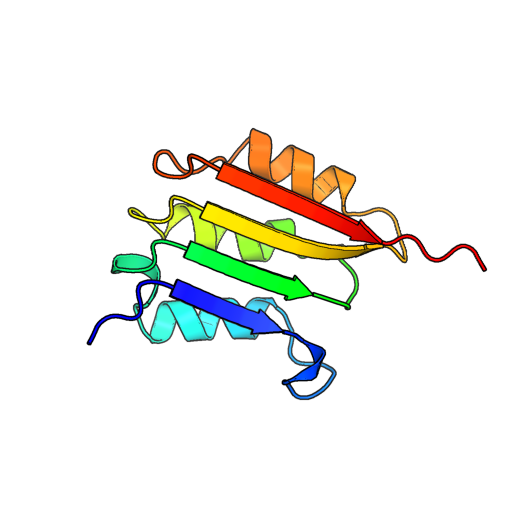0.867 6.032 7.138 1.00 90.19 86 GLU A N 1
ATOM 676 C CA . GLU A 1 86 ? 10.653 7.338 7.771 1.00 90.19 86 GLU A CA 1
ATOM 677 C C . GLU A 1 86 ? 9.173 7.631 8.053 1.00 90.19 86 GLU A C 1
ATOM 679 O O . GLU A 1 86 ? 8.839 8.209 9.085 1.00 90.19 86 GLU A O 1
ATOM 684 N N . ASN A 1 87 ? 8.276 7.217 7.153 1.00 87.44 87 ASN A N 1
ATOM 685 C CA . ASN A 1 87 ? 6.848 7.553 7.187 1.00 87.44 87 ASN A CA 1
ATOM 686 C C . ASN A 1 87 ? 5.963 6.329 7.451 1.00 87.44 87 ASN A C 1
ATOM 688 O O . ASN A 1 87 ? 4.837 6.243 6.952 1.00 87.44 87 ASN A O 1
ATOM 692 N N . ARG A 1 88 ? 6.467 5.357 8.218 1.00 86.81 88 ARG A N 1
ATOM 693 C CA . ARG A 1 88 ? 5.744 4.115 8.506 1.00 86.81 88 ARG A CA 1
ATOM 694 C C . ARG A 1 88 ? 4.435 4.405 9.263 1.00 86.81 88 ARG A C 1
ATOM 696 O O . ARG A 1 88 ? 4.492 4.928 10.376 1.00 86.81 88 ARG A O 1
ATOM 703 N N . PRO A 1 89 ? 3.260 4.005 8.739 1.00 88.75 89 PRO A N 1
ATOM 704 C CA . PRO A 1 89 ? 2.007 4.089 9.485 1.00 88.75 89 PRO A CA 1
ATOM 705 C C . PRO A 1 89 ? 2.039 3.204 10.736 1.00 88.75 89 PRO A C 1
ATOM 707 O O . PRO A 1 89 ? 2.517 2.072 10.681 1.00 88.75 89 PRO A O 1
ATOM 710 N N . GLU A 1 90 ? 1.461 3.678 11.842 1.00 90.69 90 GLU A N 1
ATOM 711 C CA . GLU A 1 90 ? 1.448 2.953 13.126 1.00 90.69 90 GLU A CA 1
ATOM 712 C C . GLU A 1 90 ? 0.818 1.556 13.032 1.00 90.69 90 GLU A C 1
ATOM 714 O O . GLU A 1 90 ? 1.281 0.621 13.681 1.00 90.69 90 GLU A O 1
ATOM 719 N N . SER A 1 91 ? -0.228 1.399 12.215 1.00 92.75 91 SER A N 1
ATOM 720 C CA . SER A 1 91 ? -0.920 0.119 12.037 1.00 92.75 91 SER A CA 1
ATOM 721 C C . SER A 1 91 ? -0.154 -0.875 11.167 1.00 92.75 91 SER A C 1
ATOM 723 O O . SER A 1 91 ? -0.527 -2.044 11.131 1.00 92.75 91 SER A O 1
ATOM 725 N N . LEU A 1 92 ? 0.864 -0.425 10.425 1.00 93.50 92 LEU A N 1
ATOM 726 C CA . LEU A 1 92 ? 1.531 -1.233 9.414 1.00 93.50 92 LEU A CA 1
ATOM 727 C C . LEU A 1 92 ? 2.523 -2.185 10.082 1.00 93.50 92 LEU A C 1
ATOM 729 O O . LEU A 1 92 ? 3.606 -1.783 10.503 1.00 93.50 92 LEU A O 1
ATOM 733 N N . GLU A 1 93 ? 2.165 -3.462 10.165 1.00 94.06 93 GLU A N 1
ATOM 734 C CA . GLU A 1 93 ? 2.950 -4.506 10.832 1.00 94.06 93 GLU A CA 1
ATOM 735 C C . GLU A 1 93 ? 3.907 -5.210 9.870 1.00 94.06 93 GLU A C 1
ATOM 737 O O . GLU A 1 93 ? 5.042 -5.518 10.238 1.00 94.06 93 GLU A O 1
ATOM 742 N N . LYS A 1 94 ? 3.462 -5.434 8.629 1.00 93.56 94 LYS A N 1
ATOM 743 C CA . LYS A 1 94 ? 4.197 -6.180 7.611 1.00 93.56 94 LYS A CA 1
ATOM 744 C C . LYS A 1 94 ? 4.333 -5.369 6.327 1.00 93.56 94 LYS A C 1
ATOM 746 O O . LYS A 1 94 ? 3.341 -4.918 5.757 1.00 93.56 94 LYS A O 1
ATOM 751 N N . VAL A 1 95 ? 5.567 -5.267 5.846 1.00 91.50 95 VAL A N 1
ATOM 752 C CA . VAL A 1 95 ? 5.894 -4.778 4.505 1.00 91.50 95 VAL A CA 1
ATOM 753 C C . VAL A 1 95 ? 6.685 -5.868 3.798 1.00 91.50 95 VAL A C 1
ATOM 755 O O . VAL A 1 95 ? 7.702 -6.325 4.319 1.00 91.50 95 VAL A O 1
ATOM 758 N N . MET A 1 96 ? 6.206 -6.319 2.645 1.00 91.75 96 MET A N 1
ATOM 759 C CA . MET A 1 96 ? 6.916 -7.254 1.780 1.00 91.75 96 MET A CA 1
ATOM 760 C C . MET A 1 96 ? 7.146 -6.584 0.435 1.00 91.75 96 MET A C 1
ATOM 762 O O . MET A 1 96 ? 6.191 -6.253 -0.257 1.00 91.75 96 MET A O 1
ATOM 766 N N . THR A 1 97 ? 8.407 -6.422 0.056 1.00 87.56 97 THR A N 1
ATOM 767 C CA . THR A 1 97 ? 8.776 -5.841 -1.235 1.00 87.56 97 THR A CA 1
ATOM 768 C C . THR A 1 97 ? 9.491 -6.901 -2.058 1.00 87.56 97 THR A C 1
ATOM 770 O O . THR A 1 97 ? 10.486 -7.469 -1.613 1.00 87.56 97 THR A O 1
ATOM 773 N N . VAL A 1 98 ? 8.985 -7.178 -3.255 1.00 88.00 98 VAL A N 1
ATOM 774 C CA . VAL A 1 98 ? 9.623 -8.034 -4.254 1.00 88.00 98 VAL A CA 1
ATOM 775 C C . VAL A 1 98 ? 10.043 -7.148 -5.411 1.00 88.00 98 VAL A C 1
ATOM 777 O O . VAL A 1 98 ? 9.208 -6.530 -6.069 1.00 88.00 98 VAL A O 1
ATOM 780 N N . ILE A 1 99 ? 11.349 -7.083 -5.638 1.00 82.88 99 ILE A N 1
ATOM 781 C CA . ILE A 1 99 ? 11.958 -6.244 -6.665 1.00 82.88 99 ILE A CA 1
ATOM 782 C C . ILE A 1 99 ? 12.530 -7.176 -7.718 1.00 82.88 99 ILE A C 1
ATOM 784 O O . ILE A 1 99 ? 13.331 -8.057 -7.401 1.00 82.88 99 ILE A O 1
ATOM 788 N N . THR A 1 100 ? 12.104 -6.995 -8.960 1.00 81.31 100 THR A N 1
ATOM 789 C CA . THR A 1 100 ? 12.634 -7.752 -10.091 1.00 81.31 100 THR A CA 1
ATOM 790 C C . THR A 1 100 ? 13.487 -6.828 -10.949 1.00 81.31 100 THR A C 1
ATOM 792 O O . THR A 1 100 ? 12.997 -5.822 -11.460 1.00 81.31 100 THR A O 1
ATOM 795 N N . TYR A 1 101 ? 14.763 -7.183 -11.095 1.00 75.12 101 TYR A N 1
ATOM 796 C CA . TYR A 1 101 ? 15.732 -6.459 -11.912 1.00 75.12 101 TYR A CA 1
ATOM 797 C C . TYR A 1 101 ? 15.807 -7.082 -13.305 1.00 75.12 101 TYR A C 1
ATOM 799 O O . TYR A 1 101 ? 16.004 -8.291 -13.430 1.00 75.12 101 TYR A O 1
ATOM 807 N N . PHE A 1 102 ? 15.718 -6.257 -14.347 1.00 66.00 102 PHE A N 1
ATOM 808 C CA . PHE A 1 102 ? 16.114 -6.659 -15.694 1.00 66.00 102 PHE A CA 1
ATOM 809 C C . PHE A 1 102 ? 17.519 -6.123 -15.969 1.00 66.00 102 PHE A C 1
ATOM 811 O O . PHE A 1 102 ? 17.733 -4.918 -16.074 1.00 66.00 102 PHE A O 1
ATOM 818 N N . HIS A 1 103 ? 18.493 -7.025 -16.068 1.00 57.31 103 HIS A N 1
ATOM 819 C CA . HIS A 1 103 ? 19.758 -6.709 -16.720 1.00 57.31 103 HIS A CA 1
ATOM 820 C C . HIS A 1 103 ? 19.554 -6.887 -18.225 1.00 57.31 103 HIS A C 1
ATOM 822 O O . HIS A 1 103 ? 19.249 -7.994 -18.669 1.00 57.31 103 HIS A O 1
ATOM 828 N N . ASN A 1 104 ? 19.667 -5.789 -18.976 1.00 54.22 104 ASN A N 1
ATOM 829 C CA . ASN A 1 104 ? 19.871 -5.847 -20.425 1.00 54.22 104 ASN A CA 1
ATOM 830 C C . ASN A 1 104 ? 21.282 -6.343 -20.739 1.00 54.22 104 ASN A C 1
ATOM 832 O O . ASN A 1 104 ? 22.216 -5.930 -20.011 1.00 54.22 104 ASN A O 1
#

Organism: Araneus ventricosus (NCBI:txid182803)